Protein AF-A0A961Q3V4-F1 (afdb_monomer_lite)

Foldseek 3Di:
DDDAAPQVVQADPVSDGPDPDDDDPVCNQVRVQVVCVVVVNHPDDDDPPDDDPDDPDPCVVDDPVRVVVSCVRHVVVCVVVVHDD

pLDDT: mean 88.35, std 8.31, range [51.34, 95.19]

Structure (mmCIF, N/CA/C/O backbone):
data_AF-A0A961Q3V4-F1
#
_entry.id   AF-A0A961Q3V4-F1
#
loop_
_atom_site.group_PDB
_atom_site.id
_atom_site.type_symbol
_atom_site.lab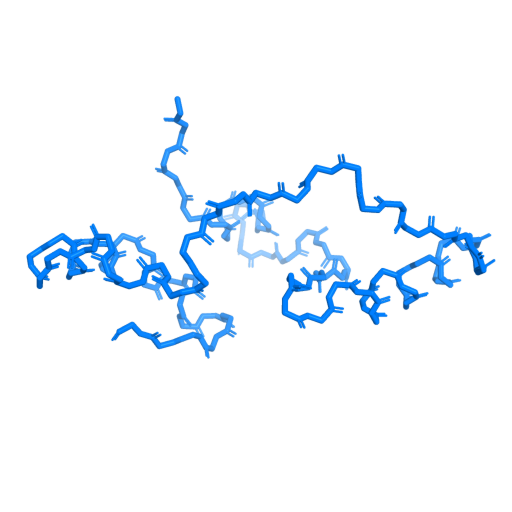el_atom_id
_atom_site.label_alt_id
_atom_site.label_comp_id
_atom_site.label_asym_id
_atom_site.label_entity_id
_atom_site.label_seq_id
_atom_site.pdbx_PDB_ins_code
_atom_site.Cartn_x
_atom_site.Cartn_y
_atom_site.Cartn_z
_atom_site.occupancy
_atom_site.B_iso_or_equiv
_atom_site.auth_seq_id
_atom_site.auth_comp_id
_atom_site.auth_asym_id
_atom_site.auth_atom_id
_atom_site.pdbx_PDB_model_num
ATOM 1 N N . MET A 1 1 ? -5.800 15.677 4.837 1.00 51.34 1 MET A N 1
ATOM 2 C CA . MET A 1 1 ? -5.465 14.239 4.800 1.00 51.34 1 MET A CA 1
ATOM 3 C C . MET A 1 1 ? -6.755 13.483 4.543 1.00 51.34 1 MET A C 1
ATOM 5 O O . MET A 1 1 ? -7.653 13.586 5.368 1.00 51.34 1 MET A O 1
ATOM 9 N N . GLN A 1 2 ? -6.909 12.846 3.380 1.00 58.12 2 GLN A N 1
ATOM 10 C CA . GLN A 1 2 ? -8.062 11.970 3.152 1.00 58.12 2 GLN A CA 1
ATOM 11 C C . GLN A 1 2 ? -7.784 10.632 3.839 1.00 58.12 2 GLN A C 1
ATOM 13 O O . GLN A 1 2 ? -6.710 10.067 3.659 1.00 58.12 2 GLN A O 1
ATOM 18 N N . VAL A 1 3 ? -8.727 10.169 4.656 1.00 80.38 3 VAL A N 1
ATOM 19 C CA . VAL A 1 3 ? -8.668 8.863 5.318 1.00 80.38 3 VAL A CA 1
ATOM 20 C C . VAL A 1 3 ? -9.676 7.978 4.597 1.00 80.38 3 VAL A C 1
ATOM 22 O O . VAL A 1 3 ? -10.876 8.090 4.841 1.00 80.38 3 VAL A O 1
ATOM 25 N N . LYS A 1 4 ? -9.192 7.188 3.639 1.00 88.06 4 LYS A N 1
ATOM 26 C CA . LYS A 1 4 ? -9.996 6.276 2.821 1.00 88.06 4 LYS A CA 1
ATOM 27 C C . LYS A 1 4 ? -9.226 4.970 2.594 1.00 88.06 4 LYS A C 1
ATOM 29 O O . LYS A 1 4 ? -7.999 5.041 2.479 1.00 88.06 4 LYS A O 1
ATOM 34 N N . PRO A 1 5 ? -9.913 3.820 2.522 1.00 91.62 5 PRO A N 1
ATOM 35 C CA . PRO A 1 5 ? -9.315 2.558 2.097 1.00 91.62 5 PRO A CA 1
ATOM 36 C C . PRO A 1 5 ? -8.600 2.674 0.744 1.00 91.62 5 PRO A C 1
ATOM 38 O O . PRO A 1 5 ? -9.045 3.398 -0.145 1.00 91.62 5 PRO A O 1
ATOM 41 N N . GLN A 1 6 ? -7.500 1.947 0.574 1.00 92.44 6 GLN A N 1
ATOM 42 C CA . GLN A 1 6 ? -6.753 1.863 -0.677 1.00 92.44 6 GLN A CA 1
ATOM 43 C C . GLN A 1 6 ? -7.608 1.304 -1.810 1.00 92.44 6 GLN A C 1
ATOM 45 O O . GLN A 1 6 ? -7.497 1.789 -2.932 1.00 92.44 6 GLN A O 1
ATOM 50 N N . LEU A 1 7 ? -8.488 0.337 -1.531 1.00 93.44 7 LEU A N 1
ATOM 51 C CA . LEU A 1 7 ? -9.381 -0.217 -2.549 1.00 93.44 7 LEU A CA 1
ATOM 52 C C . LEU A 1 7 ? -10.268 0.837 -3.217 1.00 93.44 7 LEU A C 1
ATOM 54 O O . LEU A 1 7 ? -10.589 0.678 -4.388 1.00 93.44 7 LEU A O 1
ATOM 58 N N . ASP A 1 8 ? -10.596 1.935 -2.531 1.00 92.25 8 ASP A N 1
ATOM 59 C CA . ASP A 1 8 ? -11.381 3.028 -3.118 1.00 92.25 8 ASP A CA 1
ATOM 60 C C . ASP A 1 8 ? -10.622 3.777 -4.233 1.00 92.25 8 ASP A C 1
ATOM 62 O O . ASP A 1 8 ? -11.232 4.513 -5.001 1.00 92.25 8 ASP A O 1
ATOM 66 N N . PHE A 1 9 ? -9.298 3.611 -4.327 1.00 92.00 9 PHE A N 1
ATOM 67 C CA . PHE A 1 9 ? -8.468 4.157 -5.409 1.00 92.00 9 PHE A CA 1
ATOM 68 C C . PHE A 1 9 ? -8.124 3.122 -6.484 1.00 92.00 9 PHE A C 1
ATOM 70 O O . PHE A 1 9 ? -7.644 3.488 -7.555 1.00 92.00 9 PHE A O 1
ATOM 77 N N . LEU A 1 10 ? -8.292 1.836 -6.176 1.00 93.56 10 LEU A N 1
ATOM 78 C CA . LEU A 1 10 ? -7.857 0.728 -7.026 1.00 93.56 10 LEU A CA 1
ATOM 79 C C . LEU A 1 10 ? -9.006 0.096 -7.803 1.00 93.56 10 LEU A C 1
ATOM 81 O O . LEU A 1 10 ? -8.753 -0.580 -8.796 1.00 93.56 10 LEU A O 1
ATOM 85 N N . LEU A 1 11 ? -10.238 0.285 -7.339 1.00 93.56 11 LEU A N 1
ATOM 86 C CA . LEU A 1 11 ? -11.436 -0.243 -7.969 1.00 93.56 11 LEU A CA 1
ATOM 87 C C . LEU A 1 11 ? -12.191 0.868 -8.703 1.00 93.56 11 LEU A C 1
ATOM 89 O O . LEU A 1 11 ? -12.199 2.015 -8.254 1.00 93.56 11 LEU A O 1
ATOM 93 N N . ASP A 1 12 ? -12.832 0.521 -9.814 1.00 92.94 12 ASP A N 1
ATOM 94 C CA . ASP A 1 12 ? -13.852 1.372 -10.429 1.00 92.94 12 ASP A CA 1
ATOM 95 C C . ASP A 1 12 ? -15.190 1.310 -9.663 1.00 92.94 12 ASP A C 1
ATOM 97 O O . ASP A 1 12 ? -15.306 0.677 -8.609 1.00 92.94 12 ASP A O 1
ATOM 101 N N . GLU A 1 13 ? -16.210 1.989 -10.192 1.00 90.81 13 GLU A N 1
ATOM 102 C CA . GLU A 1 13 ? -17.555 2.032 -9.602 1.00 90.81 13 GLU A CA 1
ATOM 103 C C . GLU A 1 13 ? -18.2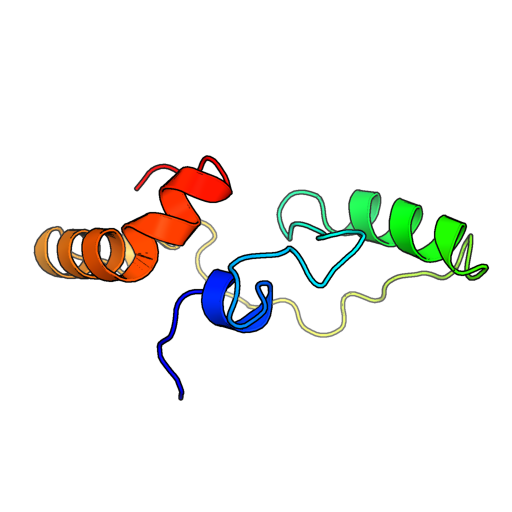35 0.650 -9.555 1.00 90.81 13 GLU A C 1
ATOM 105 O O . GLU A 1 13 ? -19.057 0.407 -8.669 1.00 90.81 13 GLU A O 1
ATOM 110 N N . ASP A 1 14 ? -17.844 -0.266 -10.445 1.00 91.62 14 ASP A N 1
ATOM 111 C CA . ASP A 1 14 ? -18.366 -1.632 -10.542 1.00 91.62 14 ASP A CA 1
ATOM 112 C C . ASP A 1 14 ? -17.562 -2.640 -9.692 1.00 91.62 14 ASP A C 1
ATOM 114 O O . ASP A 1 14 ? -17.919 -3.817 -9.595 1.00 91.62 14 ASP A O 1
ATOM 118 N N . GLY A 1 15 ? -16.486 -2.194 -9.032 1.00 88.88 15 GLY A N 1
ATOM 119 C CA . GLY A 1 15 ? -15.613 -3.041 -8.220 1.00 88.88 15 GLY A CA 1
ATOM 120 C C . GLY A 1 15 ? -14.530 -3.777 -9.016 1.00 88.88 15 GLY A C 1
ATOM 121 O O . GLY A 1 15 ? -13.926 -4.719 -8.496 1.00 88.88 15 GLY A O 1
ATOM 122 N N . THR A 1 16 ? -14.262 -3.366 -10.255 1.00 93.00 16 THR A N 1
ATOM 123 C CA . THR A 1 16 ? -13.215 -3.931 -11.114 1.00 93.00 16 THR A CA 1
ATOM 124 C C . THR A 1 16 ? -11.861 -3.308 -10.797 1.00 93.00 16 THR A C 1
ATOM 126 O O . THR A 1 16 ? -11.737 -2.097 -10.640 1.00 93.00 16 THR A O 1
ATOM 129 N N . MET A 1 17 ? -10.815 -4.135 -10.734 1.00 93.75 17 MET A N 1
ATOM 130 C CA . MET A 1 17 ? -9.445 -3.673 -10.511 1.00 93.75 17 MET A CA 1
ATOM 131 C C . MET A 1 17 ? -8.931 -2.840 -11.695 1.00 93.75 17 MET A C 1
ATOM 133 O O . MET A 1 17 ? -8.805 -3.349 -12.807 1.00 93.75 17 MET A O 1
ATOM 137 N N . LEU A 1 18 ? -8.558 -1.589 -11.424 1.00 94.69 18 LEU A N 1
ATOM 138 C CA . LEU A 1 18 ? -8.022 -0.630 -12.397 1.00 94.69 18 LEU A CA 1
ATOM 139 C C . LEU A 1 18 ? -6.518 -0.799 -12.662 1.00 94.69 18 LEU A C 1
ATOM 141 O O . LEU A 1 18 ? -5.984 -0.201 -13.595 1.00 94.69 18 LEU A O 1
ATOM 145 N N . ILE A 1 19 ? -5.816 -1.564 -11.821 1.00 92.50 19 ILE A N 1
ATOM 146 C CA . ILE A 1 19 ? -4.353 -1.642 -11.808 1.00 92.50 19 ILE A CA 1
ATOM 147 C C . ILE A 1 19 ? -3.861 -3.061 -12.117 1.00 92.50 19 ILE A C 1
ATOM 149 O O . ILE A 1 19 ? -4.249 -4.030 -11.470 1.00 92.50 19 ILE A O 1
ATOM 153 N N . ASP A 1 20 ? -2.909 -3.177 -13.045 1.00 91.56 20 ASP A N 1
ATOM 154 C CA . ASP A 1 20 ? -2.287 -4.452 -13.432 1.00 91.56 20 ASP A CA 1
ATOM 155 C C . ASP A 1 20 ? -1.360 -5.057 -12.368 1.00 91.56 20 ASP A C 1
ATOM 157 O O . ASP A 1 20 ? -1.206 -6.282 -12.274 1.00 91.56 20 ASP A O 1
ATOM 161 N N . LYS A 1 21 ? -0.646 -4.199 -11.629 1.00 92.12 21 LYS A N 1
ATOM 162 C CA . LYS A 1 21 ? 0.289 -4.603 -10.577 1.00 92.12 21 LYS A CA 1
ATOM 163 C C . LYS A 1 21 ? 0.373 -3.612 -9.429 1.00 92.12 21 LYS A C 1
ATOM 165 O O . LYS A 1 21 ? 0.539 -2.416 -9.628 1.00 92.12 21 LYS A O 1
ATOM 170 N N . ILE A 1 22 ? 0.350 -4.174 -8.225 1.00 93.38 22 ILE A N 1
ATOM 171 C CA . ILE A 1 22 ? 0.512 -3.475 -6.953 1.00 93.38 22 ILE A CA 1
ATOM 172 C C . ILE A 1 22 ? 1.834 -3.948 -6.349 1.00 93.38 22 ILE A C 1
ATOM 174 O O . ILE A 1 22 ? 2.039 -5.155 -6.208 1.00 93.38 22 ILE A O 1
ATOM 178 N N . GLY A 1 23 ? 2.725 -3.011 -6.028 1.00 93.19 23 GLY A N 1
ATOM 179 C CA . GLY A 1 23 ? 3.956 -3.285 -5.286 1.00 93.19 23 GLY A CA 1
ATOM 180 C C . GLY A 1 23 ? 3.761 -3.063 -3.789 1.00 93.19 23 GLY A C 1
ATOM 181 O O . GLY A 1 23 ? 3.010 -2.173 -3.387 1.00 93.19 23 GLY A O 1
ATOM 182 N N . ARG A 1 24 ? 4.434 -3.866 -2.965 1.00 91.94 24 ARG A N 1
ATOM 183 C CA . ARG A 1 24 ? 4.390 -3.793 -1.501 1.00 91.94 24 ARG A CA 1
ATOM 184 C C . ARG A 1 24 ? 5.655 -3.146 -0.959 1.00 91.94 24 ARG A C 1
ATOM 186 O O . ARG A 1 24 ? 6.738 -3.340 -1.503 1.00 91.94 24 ARG A O 1
ATOM 193 N N . PHE A 1 25 ? 5.544 -2.404 0.139 1.00 87.88 25 PHE A N 1
ATOM 194 C CA . PHE A 1 25 ? 6.718 -1.790 0.768 1.00 87.88 25 PHE A CA 1
ATOM 195 C C . PHE A 1 25 ? 7.637 -2.840 1.404 1.00 87.88 25 PHE A C 1
ATOM 197 O O . PHE A 1 25 ? 8.855 -2.687 1.398 1.00 87.88 25 PHE A O 1
ATOM 204 N N . GLU A 1 26 ? 7.056 -3.935 1.886 1.00 89.12 26 GLU A N 1
ATOM 205 C CA . GLU A 1 26 ? 7.737 -5.092 2.463 1.00 89.12 26 GLU A CA 1
ATOM 206 C C . GLU A 1 26 ? 8.648 -5.795 1.445 1.00 89.12 26 GLU A C 1
ATOM 208 O O . GLU A 1 26 ? 9.669 -6.370 1.817 1.00 89.12 26 GLU A O 1
ATOM 213 N N . THR A 1 27 ? 8.304 -5.712 0.157 1.00 90.69 27 THR A N 1
ATOM 214 C CA . THR A 1 27 ? 9.051 -6.291 -0.970 1.00 90.69 27 THR A CA 1
ATOM 215 C C . THR A 1 27 ? 9.417 -5.236 -2.017 1.00 90.69 27 THR A C 1
ATOM 217 O O . THR A 1 27 ? 9.584 -5.557 -3.194 1.00 90.69 27 THR A O 1
ATOM 220 N N . LEU A 1 28 ? 9.601 -3.976 -1.593 1.00 90.31 28 LEU A N 1
ATOM 221 C CA . LEU A 1 28 ? 9.678 -2.806 -2.481 1.00 90.31 28 LEU A CA 1
ATOM 222 C C . LEU A 1 28 ? 10.691 -2.966 -3.615 1.00 90.31 28 LEU A C 1
ATOM 224 O O . LEU A 1 28 ? 10.367 -2.711 -4.770 1.00 90.31 28 LEU A O 1
ATOM 228 N N . ALA A 1 29 ? 11.914 -3.399 -3.299 1.00 90.50 29 ALA A N 1
ATOM 229 C CA . ALA A 1 29 ? 12.971 -3.556 -4.296 1.00 90.50 29 ALA A CA 1
ATOM 230 C C . ALA A 1 29 ? 12.640 -4.644 -5.334 1.00 90.50 29 ALA A C 1
ATOM 232 O O . ALA A 1 29 ? 12.890 -4.456 -6.525 1.00 90.50 29 ALA A O 1
ATOM 233 N N . GLN A 1 30 ? 12.057 -5.764 -4.897 1.00 92.81 30 GLN A N 1
ATOM 234 C CA . GLN A 1 30 ? 11.656 -6.861 -5.781 1.00 92.81 30 GLN A CA 1
ATOM 235 C C . GLN A 1 30 ? 10.471 -6.468 -6.662 1.00 92.81 30 GLN A C 1
ATOM 237 O O . GLN A 1 30 ? 10.522 -6.665 -7.878 1.00 92.81 30 GLN A O 1
ATOM 242 N N . ASP A 1 31 ? 9.437 -5.866 -6.076 1.00 94.56 31 ASP A N 1
ATOM 243 C CA . ASP A 1 31 ? 8.258 -5.436 -6.825 1.00 94.56 31 ASP A CA 1
ATOM 244 C C . ASP A 1 31 ? 8.607 -4.325 -7.817 1.00 94.56 31 ASP A C 1
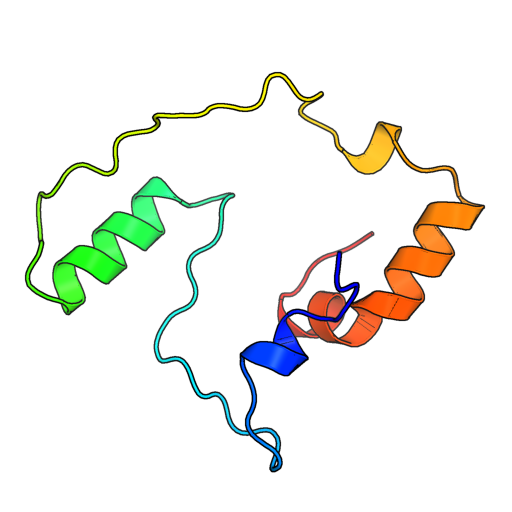ATOM 246 O O . ASP A 1 31 ? 8.191 -4.381 -8.974 1.00 94.56 31 ASP A O 1
ATOM 250 N N . ALA A 1 32 ? 9.441 -3.361 -7.415 1.00 93.38 32 ALA A N 1
ATOM 251 C CA . ALA A 1 32 ? 9.924 -2.315 -8.308 1.00 93.38 32 ALA A CA 1
ATOM 252 C C . ALA A 1 32 ? 10.714 -2.896 -9.484 1.00 93.38 32 ALA A C 1
ATOM 254 O O . ALA A 1 32 ? 10.440 -2.540 -10.627 1.00 93.38 32 ALA A O 1
ATOM 255 N N . ALA A 1 33 ? 11.631 -3.838 -9.241 1.00 93.38 33 ALA A N 1
ATOM 256 C CA . ALA A 1 33 ? 12.373 -4.500 -10.313 1.00 93.38 33 ALA A CA 1
ATOM 25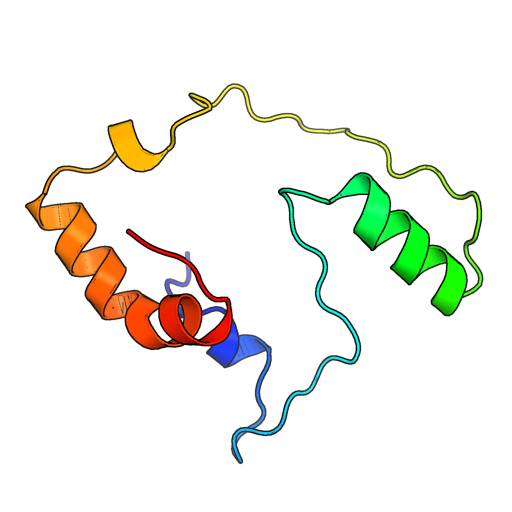7 C C . ALA A 1 33 ? 11.440 -5.248 -11.286 1.00 93.38 33 ALA A C 1
ATOM 259 O O . ALA A 1 33 ? 11.611 -5.158 -12.507 1.00 93.38 33 ALA A O 1
ATOM 260 N N . SER A 1 34 ? 10.421 -5.941 -10.765 1.00 94.50 34 SER A N 1
ATOM 261 C CA . SER A 1 34 ? 9.421 -6.627 -11.589 1.00 94.50 34 SER A CA 1
ATOM 262 C C . SER A 1 34 ? 8.588 -5.649 -12.421 1.00 94.50 34 SER A C 1
ATOM 264 O O . SER A 1 34 ? 8.340 -5.914 -13.600 1.00 94.50 34 SER A O 1
ATOM 266 N N . ILE A 1 35 ? 8.156 -4.531 -11.834 1.00 94.81 35 ILE A N 1
ATOM 267 C CA . ILE A 1 35 ? 7.364 -3.504 -12.519 1.00 94.81 35 ILE A CA 1
ATOM 268 C C . ILE A 1 35 ? 8.213 -2.817 -13.589 1.00 94.81 35 ILE A C 1
ATOM 270 O O . ILE A 1 35 ? 7.785 -2.738 -14.737 1.00 94.81 35 ILE A O 1
ATOM 274 N N . PHE A 1 36 ? 9.436 -2.399 -13.253 1.00 95.12 36 PHE A N 1
ATOM 275 C CA . PHE A 1 36 ? 10.370 -1.750 -14.176 1.00 95.12 36 PHE A CA 1
ATOM 276 C C . PHE A 1 36 ? 10.684 -2.629 -15.378 1.00 95.12 36 PHE A C 1
ATOM 278 O O . PHE A 1 36 ? 10.675 -2.147 -16.506 1.00 95.12 36 PHE A O 1
ATOM 285 N N . THR A 1 37 ? 10.871 -3.930 -15.164 1.00 94.94 37 THR A N 1
ATOM 286 C CA . THR A 1 37 ? 11.054 -4.880 -16.265 1.00 94.94 37 THR A CA 1
ATOM 287 C C . THR A 1 37 ? 9.848 -4.886 -17.208 1.00 94.94 37 THR A C 1
ATOM 289 O O . THR A 1 37 ? 10.022 -4.836 -18.423 1.00 94.94 37 THR A O 1
ATOM 292 N N . ARG A 1 38 ? 8.621 -4.878 -16.668 1.00 94.19 38 ARG A N 1
ATOM 293 C CA . ARG A 1 38 ? 7.382 -4.907 -17.463 1.00 94.19 38 ARG A CA 1
ATOM 294 C C . ARG A 1 38 ? 7.144 -3.624 -18.267 1.00 94.19 38 ARG A C 1
ATOM 296 O O . ARG A 1 38 ? 6.551 -3.700 -19.336 1.00 94.19 38 ARG A O 1
ATOM 303 N N . ILE A 1 39 ? 7.615 -2.475 -17.781 1.00 95.06 39 ILE A N 1
ATOM 304 C CA . ILE A 1 39 ? 7.460 -1.172 -18.455 1.00 95.06 39 ILE A CA 1
ATOM 305 C C . ILE A 1 39 ? 8.689 -0.749 -19.281 1.00 95.06 39 ILE A C 1
ATOM 307 O O . ILE A 1 39 ? 8.744 0.382 -19.752 1.00 95.06 39 ILE A O 1
ATOM 311 N N . GLY A 1 40 ? 9.681 -1.632 -19.463 1.00 95.19 40 GLY A N 1
ATOM 312 C CA . GLY A 1 40 ? 10.868 -1.356 -20.286 1.00 95.19 40 GLY A CA 1
ATOM 313 C C . GLY A 1 40 ? 11.962 -0.523 -19.604 1.00 95.19 40 GLY A C 1
ATOM 314 O O . GLY A 1 40 ? 12.841 0.000 -20.278 1.00 95.19 40 GLY A O 1
ATOM 315 N N . LEU A 1 41 ? 11.937 -0.421 -18.273 1.00 94.56 41 LEU A N 1
ATOM 316 C CA . LEU A 1 41 ? 12.919 0.287 -17.440 1.00 94.56 41 LEU A CA 1
ATOM 317 C C . LEU A 1 41 ? 13.835 -0.671 -16.655 1.00 94.56 41 LEU A C 1
ATOM 319 O O . LEU A 1 41 ? 14.349 -0.315 -15.590 1.00 94.56 41 LEU A O 1
ATOM 323 N N . ALA A 1 42 ? 14.022 -1.900 -17.144 1.00 93.06 42 ALA A N 1
ATOM 324 C CA . ALA A 1 42 ? 14.842 -2.915 -16.485 1.00 93.06 42 ALA A CA 1
ATOM 325 C C . ALA A 1 42 ? 16.244 -2.378 -16.127 1.00 93.06 42 ALA A C 1
ATOM 327 O O . ALA A 1 42 ? 16.901 -1.733 -16.939 1.00 93.06 42 ALA A O 1
ATOM 328 N N . GLY A 1 43 ? 16.702 -2.649 -14.900 1.00 87.88 43 GLY A N 1
ATOM 329 C CA . GLY A 1 43 ? 18.008 -2.197 -14.404 1.00 87.88 43 GLY A CA 1
ATOM 330 C C . GLY A 1 43 ? 18.043 -0.763 -13.859 1.00 87.88 43 GLY A C 1
ATOM 331 O O . GLY A 1 43 ? 19.067 -0.357 -13.313 1.00 87.88 43 GLY A O 1
ATOM 332 N N . THR A 1 44 ? 16.940 -0.011 -13.943 1.00 90.19 44 THR A N 1
ATOM 333 C CA . THR A 1 44 ? 16.841 1.309 -13.305 1.00 90.19 44 THR A CA 1
ATOM 334 C C . THR A 1 44 ? 16.864 1.152 -11.780 1.00 90.19 44 THR A C 1
ATOM 336 O O . THR A 1 44 ? 16.045 0.402 -11.239 1.00 90.19 44 THR A O 1
ATOM 339 N N . PRO A 1 45 ? 17.770 1.835 -11.056 1.00 85.31 45 PRO A N 1
ATOM 340 C CA . PRO A 1 45 ? 17.777 1.785 -9.602 1.00 85.31 45 PRO A CA 1
ATOM 341 C C . PRO A 1 45 ? 16.554 2.520 -9.046 1.00 85.31 45 PRO A C 1
ATOM 343 O O . PRO A 1 45 ? 16.162 3.565 -9.562 1.00 85.31 45 PRO A O 1
ATOM 346 N N . LEU A 1 46 ? 15.981 2.005 -7.958 1.00 87.62 46 LEU A N 1
ATOM 347 C CA . LEU A 1 46 ? 15.004 2.739 -7.156 1.00 87.62 46 LEU A CA 1
ATOM 348 C C . LEU A 1 46 ? 15.752 3.426 -6.000 1.00 87.62 46 LEU A C 1
ATOM 350 O O . LEU A 1 46 ? 16.064 2.760 -5.010 1.00 87.62 46 LEU A O 1
ATOM 354 N N . PRO A 1 47 ? 16.103 4.722 -6.110 1.00 83.31 47 PRO A N 1
ATOM 355 C CA . PRO A 1 47 ? 16.847 5.401 -5.061 1.00 83.31 47 PRO A CA 1
ATOM 356 C C . PRO A 1 47 ? 15.973 5.567 -3.816 1.00 83.31 47 PRO A C 1
ATOM 358 O O . PRO A 1 47 ? 14.855 6.081 -3.879 1.00 83.31 47 PRO A O 1
ATOM 361 N N . TRP A 1 48 ? 16.499 5.176 -2.657 1.00 80.19 48 TRP A N 1
ATOM 362 C CA . TRP A 1 48 ? 15.824 5.389 -1.382 1.00 80.19 48 TRP A CA 1
ATOM 363 C C . TRP A 1 48 ? 16.175 6.775 -0.825 1.00 80.19 48 TRP A C 1
ATOM 365 O O . TRP A 1 48 ? 17.087 6.930 -0.021 1.00 80.19 48 TRP A O 1
ATOM 375 N N . VAL A 1 49 ? 15.478 7.806 -1.309 1.00 80.56 49 VAL A N 1
ATOM 376 C CA . VAL A 1 49 ? 15.818 9.218 -1.024 1.00 80.56 49 VAL A CA 1
ATOM 377 C C . VAL A 1 49 ? 15.294 9.692 0.338 1.00 80.56 49 VAL A C 1
ATOM 379 O O . VAL A 1 49 ? 15.805 10.654 0.904 1.00 80.56 49 VAL A O 1
ATOM 382 N N . THR A 1 50 ? 14.267 9.038 0.887 1.00 72.25 50 THR A N 1
ATOM 383 C CA . THR A 1 50 ? 13.613 9.489 2.125 1.00 72.25 50 THR A CA 1
ATOM 384 C C . THR A 1 50 ? 13.216 8.299 2.993 1.00 72.25 50 THR A C 1
ATOM 386 O O . THR A 1 50 ? 12.071 7.846 2.994 1.00 72.25 50 THR A O 1
ATOM 389 N N . ALA A 1 51 ? 14.183 7.761 3.733 1.00 73.06 51 ALA A N 1
ATOM 390 C CA . ALA A 1 51 ? 13.898 6.811 4.799 1.00 73.06 51 ALA A CA 1
ATOM 391 C C . ALA A 1 51 ? 13.280 7.562 5.988 1.00 73.06 51 ALA A C 1
ATOM 393 O O . ALA A 1 51 ? 13.816 8.571 6.443 1.00 73.06 51 ALA A O 1
ATOM 394 N N . SER A 1 52 ? 12.127 7.101 6.473 1.00 75.81 52 SER A N 1
ATOM 395 C CA . SER A 1 52 ? 11.534 7.650 7.695 1.00 75.81 52 SER A CA 1
ATOM 396 C C . SER A 1 52 ? 12.221 7.040 8.915 1.00 75.81 52 SER A C 1
ATOM 398 O O . SER A 1 52 ? 12.270 5.818 9.016 1.00 75.81 52 SER A O 1
ATOM 400 N N . ASP A 1 53 ? 12.659 7.867 9.868 1.00 72.50 53 ASP A N 1
ATOM 401 C CA . ASP A 1 53 ? 13.194 7.435 11.174 1.00 72.50 53 ASP A CA 1
ATOM 402 C C . ASP A 1 53 ? 12.068 7.031 12.147 1.00 72.50 53 ASP A C 1
ATOM 404 O O . ASP A 1 53 ? 11.949 7.505 13.275 1.00 72.50 53 ASP A O 1
ATOM 408 N N . ARG A 1 54 ? 11.117 6.235 11.650 1.00 73.75 54 ARG A N 1
ATOM 409 C CA . ARG A 1 54 ? 9.970 5.773 12.436 1.00 73.75 54 ARG A CA 1
ATOM 410 C C . ARG A 1 54 ? 10.316 4.463 13.115 1.00 73.75 54 ARG A C 1
ATOM 412 O O . ARG A 1 54 ? 11.076 3.658 12.582 1.00 73.75 54 ARG A O 1
ATOM 419 N N . HIS A 1 55 ? 9.691 4.236 14.267 1.00 74.06 55 HIS A N 1
ATOM 420 C CA . HIS A 1 55 ? 9.805 2.959 14.948 1.00 74.06 55 HIS A CA 1
ATOM 421 C C . HIS A 1 55 ? 9.367 1.844 13.979 1.00 74.06 55 HIS A C 1
ATOM 423 O O . HIS A 1 55 ? 8.291 1.963 13.383 1.00 74.06 55 HIS A O 1
ATOM 429 N N . PRO A 1 56 ? 10.174 0.783 13.799 1.00 71.12 56 PRO A N 1
ATOM 430 C CA . PRO A 1 56 ? 9.910 -0.242 12.790 1.00 71.12 56 PRO A CA 1
ATOM 431 C C . PRO A 1 56 ? 8.584 -0.965 13.043 1.00 71.12 56 PRO A C 1
ATOM 433 O O . PRO A 1 56 ? 7.907 -1.378 12.105 1.00 71.12 56 PRO A O 1
ATOM 436 N N . ASP A 1 57 ? 8.179 -1.064 14.311 1.00 81.75 57 ASP A N 1
ATOM 437 C CA . ASP A 1 57 ? 6.853 -1.535 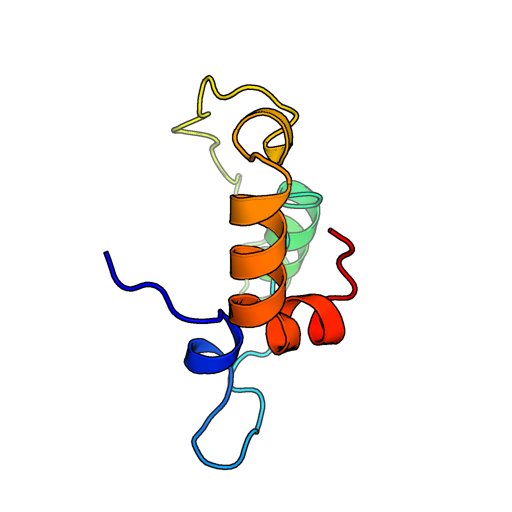14.685 1.00 81.75 57 ASP A CA 1
ATOM 438 C C . ASP A 1 57 ? 5.872 -0.371 14.877 1.00 81.75 57 ASP A C 1
ATOM 440 O O . ASP A 1 57 ? 5.822 0.256 15.944 1.00 81.75 57 ASP A O 1
ATOM 444 N N . TYR A 1 58 ? 5.066 -0.114 13.848 1.00 82.81 58 TYR A N 1
ATOM 445 C CA . TYR A 1 58 ? 4.034 0.921 13.862 1.00 82.81 58 TYR A CA 1
ATOM 446 C C . TYR A 1 58 ? 2.890 0.622 14.844 1.00 82.81 58 TYR A C 1
ATOM 448 O O . TYR A 1 58 ? 2.138 1.525 15.209 1.00 82.81 58 TYR A O 1
ATOM 456 N N . ARG A 1 59 ? 2.732 -0.631 15.290 1.00 84.31 59 ARG A N 1
ATOM 457 C CA . ARG A 1 59 ? 1.638 -1.030 16.191 1.00 84.31 59 ARG A CA 1
ATOM 458 C C . ARG A 1 59 ? 1.779 -0.375 17.563 1.00 84.31 59 ARG A C 1
ATOM 460 O O . ARG A 1 59 ? 0.779 -0.159 18.239 1.00 84.31 59 ARG A O 1
ATOM 467 N N . THR A 1 60 ? 2.997 0.029 17.929 1.00 86.69 60 THR A N 1
ATOM 468 C CA . THR A 1 60 ? 3.292 0.768 19.167 1.00 86.69 60 THR A CA 1
ATOM 469 C C . THR A 1 60 ? 2.638 2.154 19.221 1.00 86.69 60 THR A C 1
ATOM 471 O O . THR A 1 60 ? 2.461 2.702 20.306 1.00 86.69 60 THR A O 1
ATOM 474 N N . TYR A 1 61 ? 2.214 2.705 18.077 1.00 86.31 61 TYR A N 1
ATOM 475 C CA . TYR A 1 61 ? 1.499 3.982 18.006 1.00 86.31 61 TYR A CA 1
ATOM 476 C C . TYR A 1 61 ? 0.000 3.872 18.332 1.00 86.31 61 TYR A C 1
ATOM 478 O O . TYR A 1 61 ? -0.675 4.898 18.442 1.00 86.31 61 TYR A O 1
ATOM 486 N N . TYR A 1 62 ? -0.541 2.659 18.481 1.00 86.94 62 TYR A N 1
ATOM 487 C CA . TYR A 1 62 ? -1.969 2.434 18.687 1.00 86.94 62 TYR A CA 1
ATOM 488 C C . TYR A 1 62 ? -2.278 1.937 20.099 1.00 86.94 62 TYR A C 1
ATOM 490 O O . TYR A 1 62 ? -1.604 1.069 20.648 1.00 86.94 62 TYR A O 1
ATOM 498 N N . THR A 1 63 ? -3.367 2.450 20.670 1.00 91.75 63 THR A N 1
ATOM 499 C CA . THR A 1 63 ? -4.046 1.782 21.781 1.00 91.75 63 THR A CA 1
ATOM 500 C C . THR A 1 63 ? -4.975 0.714 21.211 1.00 91.75 63 THR A C 1
ATOM 502 O O . THR A 1 63 ? -5.324 0.755 20.031 1.00 91.75 63 THR A O 1
ATOM 505 N N . VAL A 1 64 ? -5.450 -0.212 22.048 1.00 90.56 64 VAL A N 1
ATOM 506 C CA . VAL A 1 64 ? -6.472 -1.200 21.643 1.00 90.56 64 VAL A CA 1
ATOM 507 C C . VAL A 1 64 ? -7.673 -0.505 20.990 1.00 90.56 64 VAL A C 1
ATOM 509 O O . VAL A 1 64 ? -8.115 -0.884 19.911 1.00 90.56 64 VAL A O 1
ATOM 512 N N . GLN A 1 65 ? -8.137 0.593 21.589 1.00 93.19 65 GLN A N 1
ATOM 513 C CA . GLN A 1 65 ? -9.306 1.322 21.109 1.00 93.19 65 GLN A CA 1
ATOM 514 C C . GLN A 1 65 ? -9.079 2.007 19.750 1.00 93.19 65 GLN A C 1
ATOM 516 O O . GLN A 1 65 ? -10.006 2.096 18.942 1.00 93.19 65 GLN A O 1
ATOM 521 N N . THR A 1 66 ? -7.881 2.546 19.490 1.00 92.81 66 THR A N 1
ATOM 522 C CA . THR A 1 66 ? -7.583 3.173 18.191 1.00 92.81 66 THR A CA 1
ATOM 523 C C . THR A 1 66 ? -7.281 2.130 17.124 1.00 92.81 66 THR A C 1
ATOM 525 O O . THR A 1 66 ? -7.712 2.308 15.987 1.00 92.81 66 THR A O 1
ATOM 528 N N . ARG A 1 67 ? -6.644 1.015 17.496 1.00 91.12 67 ARG A N 1
ATOM 529 C CA . ARG A 1 67 ? -6.444 -0.149 16.628 1.00 91.12 67 ARG A CA 1
ATOM 530 C C . ARG A 1 67 ? -7.773 -0.695 16.114 1.00 91.12 67 ARG A C 1
ATOM 532 O O . ARG A 1 67 ? -7.931 -0.840 14.910 1.00 91.12 67 ARG A O 1
ATOM 539 N N . ASP A 1 68 ? -8.741 -0.936 16.996 1.00 92.44 68 ASP A N 1
ATOM 540 C CA . ASP A 1 68 ? -10.024 -1.532 16.601 1.00 92.44 68 ASP A CA 1
ATOM 541 C C . ASP A 1 68 ? -10.802 -0.619 15.637 1.00 92.44 68 ASP A C 1
ATOM 543 O O . ASP A 1 68 ? -11.406 -1.089 14.674 1.00 92.44 68 ASP A O 1
ATOM 547 N N . ARG A 1 69 ? -10.720 0.706 15.827 1.00 92.62 69 ARG A N 1
ATOM 548 C CA . ARG A 1 69 ? -11.291 1.687 14.888 1.00 92.62 69 ARG A CA 1
ATOM 549 C C . ARG A 1 69 ? -10.612 1.655 13.521 1.00 92.62 69 ARG A C 1
ATOM 551 O O . ARG A 1 69 ? -11.295 1.733 12.504 1.00 92.62 69 ARG A O 1
ATOM 558 N N . VAL A 1 70 ? -9.284 1.542 13.487 1.00 92.06 70 VAL A N 1
ATOM 559 C CA . VAL A 1 70 ? -8.528 1.408 12.233 1.00 92.06 70 VAL A CA 1
ATOM 560 C C . VAL A 1 70 ? -8.880 0.093 11.539 1.00 92.06 70 VAL A C 1
ATOM 562 O O . VAL A 1 70 ? -9.171 0.107 10.348 1.00 92.06 70 VAL A O 1
ATOM 565 N N . ALA A 1 71 ? -8.946 -1.016 12.276 1.00 92.19 71 ALA A N 1
ATOM 566 C CA . ALA A 1 71 ? -9.318 -2.317 11.731 1.00 92.19 71 ALA A CA 1
ATOM 567 C C . ALA A 1 71 ? -10.725 -2.305 11.112 1.00 92.19 71 ALA A C 1
ATOM 569 O O . ALA A 1 71 ? -10.921 -2.853 10.033 1.00 92.19 71 ALA A O 1
ATOM 570 N N . GLN A 1 72 ? -11.688 -1.628 11.746 1.00 93.00 72 GLN A N 1
ATOM 571 C CA . GLN A 1 72 ? -13.030 -1.445 11.182 1.00 93.00 72 GLN A CA 1
ATOM 572 C C . GLN A 1 72 ? -13.008 -0.604 9.902 1.00 93.00 72 GLN A C 1
ATOM 574 O O . GLN A 1 72 ? -13.624 -0.985 8.909 1.00 93.00 72 GLN A O 1
ATOM 579 N N . LEU A 1 73 ? -12.287 0.521 9.907 1.00 93.00 73 LEU A N 1
ATOM 580 C CA . LEU A 1 73 ? -12.232 1.425 8.758 1.00 93.00 73 LEU A CA 1
ATOM 581 C C . LEU A 1 73 ? -11.560 0.780 7.537 1.00 93.00 73 LEU A C 1
ATOM 583 O O . LEU A 1 73 ? -12.019 0.970 6.415 1.00 93.00 73 LEU A O 1
ATOM 587 N N . TYR A 1 74 ? -10.503 -0.002 7.758 1.00 93.44 74 TYR A N 1
ATOM 588 C CA . TYR A 1 74 ? -9.712 -0.644 6.706 1.00 93.44 74 TYR A CA 1
ATOM 589 C C . TYR A 1 74 ? -10.033 -2.136 6.531 1.00 93.44 74 TYR A C 1
ATOM 591 O O . TYR A 1 74 ? -9.268 -2.849 5.890 1.00 93.44 74 TYR A O 1
ATOM 599 N N . ALA A 1 75 ? -11.164 -2.627 7.048 1.00 93.75 75 ALA A N 1
ATOM 600 C CA . ALA A 1 75 ? -11.513 -4.052 7.022 1.00 93.75 75 ALA A CA 1
ATOM 601 C C . ALA A 1 75 ? -11.471 -4.663 5.608 1.00 93.75 75 ALA A C 1
ATOM 603 O O . ALA A 1 75 ? -11.003 -5.787 5.431 1.00 93.75 75 ALA A O 1
ATOM 604 N N . ARG A 1 76 ? -11.920 -3.906 4.596 1.00 93.06 76 ARG A N 1
ATOM 605 C CA . ARG A 1 76 ? -11.885 -4.322 3.184 1.00 93.06 76 ARG A CA 1
ATOM 606 C C . ARG A 1 76 ? -10.455 -4.507 2.682 1.00 93.06 76 AR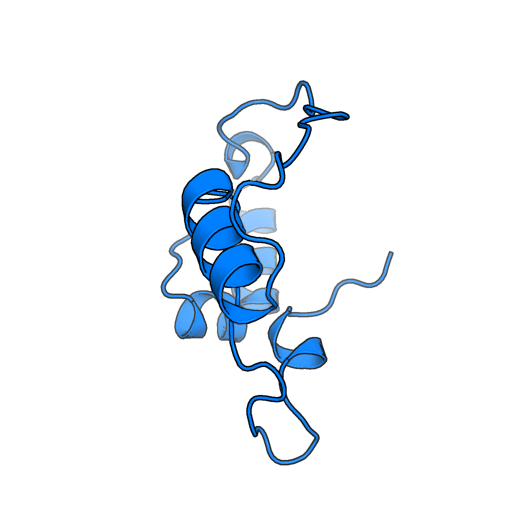G A C 1
ATOM 608 O O . ARG A 1 76 ? -10.153 -5.545 2.107 1.00 93.06 76 ARG A O 1
ATOM 615 N N . ASP A 1 77 ? -9.585 -3.533 2.933 1.00 93.75 77 ASP A N 1
ATOM 616 C CA . ASP A 1 77 ? -8.176 -3.604 2.535 1.00 93.75 77 ASP A CA 1
ATOM 617 C C . ASP A 1 77 ? -7.459 -4.738 3.269 1.00 93.75 77 ASP A C 1
ATOM 619 O O . ASP A 1 77 ? -6.742 -5.519 2.653 1.00 93.75 77 ASP A O 1
ATOM 623 N N . ILE A 1 78 ? -7.685 -4.857 4.581 1.00 93.50 78 ILE A N 1
ATOM 624 C CA . ILE A 1 78 ? -7.100 -5.906 5.423 1.00 93.50 78 ILE A CA 1
ATOM 625 C C . ILE A 1 78 ? -7.458 -7.284 4.858 1.00 93.50 78 ILE A C 1
ATOM 627 O O . ILE A 1 78 ? -6.566 -8.099 4.626 1.00 93.50 78 ILE A O 1
ATOM 631 N N . ALA A 1 79 ? -8.741 -7.516 4.565 1.00 93.25 79 ALA A N 1
ATOM 632 C CA . ALA A 1 79 ? -9.204 -8.769 3.979 1.00 93.25 79 ALA A CA 1
ATOM 633 C C . ALA A 1 79 ? -8.632 -9.005 2.572 1.00 93.25 79 ALA A C 1
ATOM 635 O O . ALA A 1 79 ? -8.171 -10.104 2.274 1.00 93.25 79 ALA A O 1
ATOM 636 N N . TYR A 1 80 ? -8.638 -7.983 1.714 1.00 92.38 80 TYR A N 1
ATOM 637 C CA . TYR A 1 80 ? -8.205 -8.104 0.322 1.00 92.38 80 TYR A CA 1
ATOM 638 C C . TYR A 1 80 ? -6.700 -8.355 0.187 1.00 92.38 80 TYR A C 1
ATOM 640 O O . TYR A 1 80 ? -6.270 -9.205 -0.591 1.00 92.38 80 TYR A O 1
ATOM 648 N N . PHE A 1 81 ? -5.884 -7.628 0.950 1.00 92.38 81 PHE A N 1
ATOM 649 C CA . PHE A 1 81 ? -4.428 -7.739 0.891 1.00 92.38 81 PHE A CA 1
ATOM 650 C C . PHE A 1 81 ? -3.858 -8.830 1.805 1.00 92.38 81 PHE A C 1
ATOM 652 O O . PHE A 1 81 ? -2.665 -9.127 1.705 1.00 92.38 81 PHE A O 1
ATOM 659 N N . GLY A 1 82 ? -4.697 -9.451 2.642 1.00 91.94 82 GLY A N 1
ATOM 660 C CA . GLY A 1 82 ? -4.308 -10.534 3.545 1.00 91.94 82 GLY A CA 1
ATOM 661 C C . GLY A 1 82 ? -3.508 -10.055 4.755 1.00 91.94 82 GLY A C 1
ATOM 662 O O . GLY A 1 82 ? -2.616 -10.764 5.218 1.00 91.94 82 GLY A O 1
ATOM 663 N N . TYR A 1 83 ? -3.792 -8.848 5.244 1.00 89.50 83 TYR A N 1
ATOM 664 C CA . TYR A 1 83 ? -3.172 -8.318 6.456 1.00 89.50 83 TYR A CA 1
ATOM 665 C C . TYR A 1 83 ? -3.919 -8.767 7.717 1.00 89.50 83 TYR A C 1
ATOM 667 O O . TYR A 1 83 ? -5.094 -9.127 7.676 1.00 89.50 83 TYR A O 1
ATOM 675 N N . CYS A 1 84 ? -3.230 -8.701 8.856 1.00 80.94 84 CYS A N 1
ATOM 676 C CA . CYS A 1 84 ? -3.789 -8.942 10.185 1.00 80.94 84 CYS A CA 1
ATOM 677 C C . CYS A 1 84 ? -3.403 -7.781 11.108 1.00 80.94 84 CYS A C 1
ATOM 679 O O . CYS A 1 84 ? -2.282 -7.274 11.015 1.00 80.94 84 CYS A O 1
ATOM 681 N N . PHE A 1 85 ? -4.319 -7.386 11.995 1.00 69.25 85 PHE A N 1
ATOM 682 C CA . PHE A 1 85 ? -4.153 -6.277 12.938 1.00 69.25 85 PHE A CA 1
ATOM 683 C C . PHE A 1 85 ? -4.263 -6.743 14.392 1.00 69.25 85 PHE A C 1
ATOM 685 O O . PHE A 1 85 ? -5.089 -7.644 14.657 1.00 69.25 85 PHE A O 1
#

Sequence (85 aa):
MQVKPQLDFLLDEDGTMLIDKIGRFETLAQDAASIFTRIGLAGTPLPWVTASDRHPDYRTYYTVQTRDRVAQLYARDIAYFGYCF

Radius of gyration: 15.93 Å; chains: 1; bounding box: 36×25×42 Å

Secondary structure (DSSP, 8-state):
-----THHHHB-TTS-B--S----GGGHHHHHHHHHHHTT-TT------------S-GGGG--HHHHHHHHHHTHHHHHHHT---